Protein AF-A0A8X6VQK9-F1 (afdb_monomer_lite)

Organism: Trichonephila clavipes (NCBI:txid2585209)

Radius of gyration: 38.7 Å; chains: 1; bounding box: 61×34×106 Å

pLDDT: mean 80.32, std 10.04, range [46.94, 93.81]

Foldseek 3Di:
DPPPPDDLVRVCVVVVHDSVVSVVVVVCCVVVVDPDDPPDPPPDDPDDPVVVVVVVVVCVVPVVCDPVNVVVVVVVVVLVVDPVNVVVVVVVVVVVVVPPPVVVVVCCVVCVVVVVVVCVVVVNPDDDD

Sequence (129 aa):
MKTAGWSTCRVAGQVDRSECAVRNCWEQWTREDTHARKTGYGGTRKTTRREDRKIVRKAFVDPTVTRSTIRADEQLKRQISSCHYVHDLELAVQDLWAHLPQDNIRCLINSMPDSVAACIAAGCGPTRY

Structure (mmCIF, N/CA/C/O backbone):
data_AF-A0A8X6VQK9-F1
#
_entry.id   AF-A0A8X6VQK9-F1
#
loop_
_atom_site.group_PDB
_atom_site.id
_atom_site.type_symbol
_atom_site.label_atom_id
_atom_site.label_alt_id
_atom_site.label_comp_id
_atom_site.label_asym_id
_atom_site.label_entity_id
_atom_site.label_seq_id
_atom_site.pdbx_PDB_ins_code
_atom_site.Cartn_x
_atom_site.Cartn_y
_atom_site.Cartn_z
_atom_site.occupancy
_atom_site.B_iso_or_equiv
_atom_site.auth_seq_id
_atom_site.auth_comp_id
_atom_site.auth_asym_id
_atom_site.auth_atom_id
_atom_site.pdbx_PDB_model_num
ATOM 1 N N . MET A 1 1 ? -30.083 -2.756 50.054 1.00 46.94 1 MET A N 1
ATOM 2 C CA . MET A 1 1 ? -31.160 -3.648 50.535 1.00 46.94 1 MET A CA 1
ATOM 3 C C . MET A 1 1 ? -30.652 -4.357 51.793 1.00 46.94 1 MET A C 1
ATOM 5 O O . MET A 1 1 ? -29.936 -5.339 51.677 1.00 46.94 1 MET A O 1
ATOM 9 N N . LYS A 1 2 ? -30.905 -3.811 52.991 1.00 53.41 2 LYS A N 1
ATOM 10 C CA . LYS A 1 2 ? -30.712 -4.544 54.255 1.00 53.41 2 LYS A CA 1
ATOM 11 C C . LYS A 1 2 ? -32.072 -5.148 54.592 1.00 53.41 2 LYS A C 1
ATOM 13 O O . LYS A 1 2 ? -32.996 -4.399 54.888 1.00 53.41 2 LYS A O 1
ATOM 18 N N . THR A 1 3 ? -32.230 -6.463 54.486 1.00 56.56 3 THR A N 1
ATOM 19 C CA . THR A 1 3 ? -33.405 -7.145 55.043 1.00 56.56 3 THR A CA 1
ATOM 20 C C . THR A 1 3 ? -33.254 -7.096 56.561 1.00 56.56 3 THR A C 1
ATOM 22 O O . THR A 1 3 ? -32.484 -7.864 57.138 1.00 56.56 3 THR A O 1
ATOM 25 N N . ALA A 1 4 ? -33.880 -6.105 57.195 1.00 53.16 4 ALA A N 1
ATOM 26 C CA . ALA A 1 4 ? -33.804 -5.905 58.637 1.00 53.16 4 ALA A CA 1
ATOM 27 C C . ALA A 1 4 ? -34.206 -7.203 59.366 1.00 53.16 4 ALA A C 1
ATOM 29 O O . ALA A 1 4 ? -35.292 -7.729 59.138 1.00 53.16 4 ALA A O 1
ATOM 30 N N . GLY A 1 5 ? -33.305 -7.741 60.198 1.00 73.50 5 GLY A N 1
ATOM 31 C CA . GLY A 1 5 ? -33.563 -8.906 61.058 1.00 73.50 5 GLY A CA 1
ATOM 32 C C . GLY A 1 5 ? -33.007 -10.259 60.593 1.00 73.50 5 GLY A C 1
ATOM 33 O O . GLY A 1 5 ? -33.237 -11.258 61.269 1.00 73.50 5 GLY A O 1
ATOM 34 N N . TRP A 1 6 ? -32.282 -10.345 59.473 1.00 81.25 6 TRP A N 1
ATOM 35 C CA . TRP A 1 6 ? -31.651 -11.611 59.059 1.00 81.25 6 TRP A CA 1
ATOM 36 C C . TRP A 1 6 ? -30.251 -11.783 59.659 1.00 81.25 6 TRP A C 1
ATOM 38 O O . TRP A 1 6 ? -29.461 -10.841 59.670 1.00 81.25 6 TRP A O 1
ATOM 48 N N . SER A 1 7 ? -29.932 -13.000 60.120 1.00 82.88 7 SER A N 1
ATOM 49 C CA . SER A 1 7 ? -28.575 -13.362 60.547 1.00 82.88 7 SER A CA 1
ATOM 50 C C . SER A 1 7 ? -27.638 -13.512 59.345 1.00 82.88 7 SER A C 1
ATOM 52 O O . SER A 1 7 ? -28.063 -13.910 58.256 1.00 82.88 7 SER A O 1
ATOM 54 N N . THR A 1 8 ? -26.346 -13.239 59.543 1.00 78.62 8 THR A N 1
ATOM 55 C CA . THR A 1 8 ? -25.317 -13.339 58.494 1.00 78.62 8 THR A CA 1
ATOM 56 C C . THR A 1 8 ? -25.268 -14.737 57.872 1.00 78.62 8 THR A C 1
ATOM 58 O O . THR A 1 8 ? -25.184 -14.849 56.651 1.00 78.62 8 THR A O 1
ATOM 61 N N . CYS A 1 9 ? -25.428 -15.800 58.673 1.00 82.62 9 CYS A N 1
ATOM 62 C CA . CYS A 1 9 ? -25.496 -17.181 58.179 1.00 82.62 9 CYS A CA 1
ATOM 63 C C . CYS A 1 9 ? -26.680 -17.402 57.221 1.00 82.62 9 CYS A C 1
ATOM 65 O O . CYS A 1 9 ? -26.547 -18.080 56.204 1.00 82.62 9 CYS A O 1
ATOM 67 N N . ARG A 1 10 ? -27.848 -16.814 57.517 1.00 83.50 10 ARG A N 1
ATOM 68 C CA . ARG A 1 10 ? -29.046 -16.946 56.672 1.00 83.50 10 ARG A CA 1
ATOM 69 C C . ARG A 1 10 ? -28.886 -16.196 55.354 1.00 83.50 10 ARG A C 1
ATOM 71 O O . ARG A 1 10 ? -29.287 -16.700 54.310 1.00 83.50 10 ARG A O 1
ATOM 78 N N . VAL A 1 11 ? -28.264 -15.018 55.396 1.00 84.06 11 VAL A N 1
ATOM 79 C CA . VAL A 1 11 ? -27.909 -14.262 54.187 1.00 84.06 11 VAL A CA 1
ATOM 80 C C . VAL A 1 11 ? -26.920 -15.062 53.339 1.00 84.06 11 VAL A C 1
ATOM 82 O O . VAL A 1 11 ? -27.142 -15.207 52.143 1.00 84.06 11 VAL A O 1
ATOM 85 N N . ALA A 1 12 ? -25.884 -15.630 53.959 1.00 85.56 12 ALA A N 1
ATOM 86 C CA . ALA A 1 12 ? -24.874 -16.467 53.313 1.00 85.56 12 ALA A CA 1
ATOM 87 C C . ALA A 1 12 ? -25.484 -17.680 52.590 1.00 85.56 12 ALA A C 1
ATOM 89 O O . ALA A 1 12 ? -25.173 -17.910 51.422 1.00 85.56 12 ALA A O 1
ATOM 90 N N . GLY A 1 13 ? -26.424 -18.377 53.238 1.00 87.00 13 GLY A N 1
ATOM 91 C CA . GLY A 1 13 ? -27.176 -19.473 52.619 1.00 87.00 13 GLY A CA 1
ATO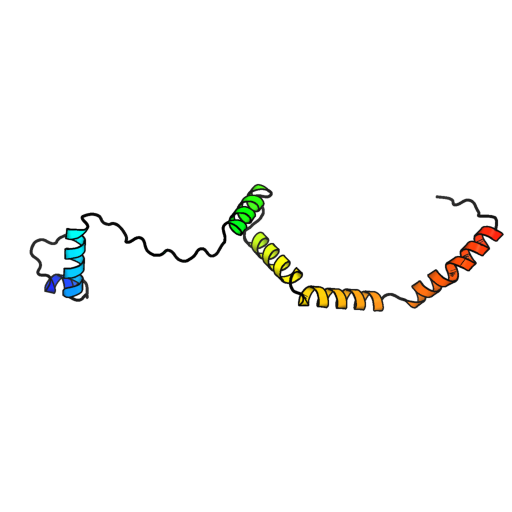M 92 C C . GLY A 1 13 ? -28.057 -19.027 51.447 1.00 87.00 13 GLY A C 1
ATOM 93 O O . GLY A 1 13 ? -28.139 -19.731 50.448 1.00 87.00 13 GLY A O 1
ATOM 94 N N . GLN A 1 14 ? -28.667 -17.839 51.519 1.00 86.50 14 GLN A N 1
ATOM 95 C CA . GLN A 1 14 ? -29.493 -17.299 50.430 1.00 86.50 14 GLN A CA 1
ATOM 96 C C . GLN A 1 14 ? -28.669 -16.896 49.198 1.00 86.50 14 GLN A C 1
ATOM 98 O O . GLN A 1 14 ? -29.161 -16.997 48.075 1.00 86.50 14 GLN A O 1
ATOM 103 N N . VAL A 1 15 ? -27.449 -16.390 49.399 1.00 85.00 15 VAL A N 1
ATOM 104 C CA . VAL A 1 15 ? -26.577 -15.931 48.304 1.00 85.00 15 VAL A CA 1
ATOM 105 C C . VAL A 1 15 ? -25.577 -16.989 47.830 1.00 85.00 15 VAL A C 1
ATOM 107 O O . VAL A 1 15 ? -24.792 -16.692 46.932 1.00 85.00 15 VAL A O 1
ATOM 110 N N . ASP A 1 16 ? -25.589 -18.186 48.425 1.00 86.56 16 ASP A N 1
ATOM 111 C CA . ASP A 1 16 ? -24.610 -19.260 48.198 1.00 86.56 16 ASP A CA 1
ATOM 112 C C . ASP A 1 16 ? -23.152 -18.760 48.289 1.00 86.56 16 ASP A C 1
ATOM 114 O O . ASP A 1 16 ? -22.303 -18.924 47.402 1.00 86.56 16 ASP A O 1
ATOM 118 N N . ARG A 1 17 ? -22.868 -18.027 49.369 1.00 85.25 17 ARG A N 1
ATOM 119 C CA . ARG A 1 17 ? -21.538 -17.480 49.678 1.00 85.25 17 ARG A CA 1
ATOM 120 C C . ARG A 1 17 ? -21.177 -17.763 51.122 1.00 85.25 17 ARG A C 1
ATOM 122 O O . ARG A 1 17 ? -22.043 -17.987 51.955 1.00 85.25 17 ARG A O 1
ATOM 129 N N . SER A 1 18 ? -19.884 -17.716 51.434 1.00 89.69 18 SER A N 1
ATOM 130 C CA . SER A 1 18 ? -19.429 -17.891 52.811 1.00 89.69 18 SER A CA 1
ATOM 131 C C . SER A 1 18 ? -19.877 -16.730 53.700 1.00 89.69 18 SER A C 1
ATOM 133 O O . SER A 1 18 ? -19.909 -15.569 53.284 1.00 89.69 18 SER A O 1
ATOM 135 N N . GLU A 1 19 ? -20.167 -17.034 54.963 1.00 86.19 19 GLU A N 1
ATOM 136 C CA . GLU A 1 19 ? -20.548 -16.031 55.962 1.00 86.19 19 GLU A CA 1
ATOM 137 C C . GLU A 1 19 ? -19.480 -14.939 56.124 1.00 86.19 19 GLU A C 1
ATOM 139 O O . GLU A 1 19 ? -19.796 -13.752 56.208 1.00 86.19 19 GLU A O 1
ATOM 144 N N . CYS A 1 20 ? -18.201 -15.325 56.073 1.00 88.25 20 CYS A N 1
ATOM 145 C CA . CYS A 1 20 ? -17.083 -14.388 56.131 1.00 88.25 20 CYS A CA 1
ATOM 146 C C . CYS A 1 20 ? -17.081 -13.412 54.937 1.00 88.25 20 CYS A C 1
ATOM 148 O O . CYS A 1 20 ? -16.804 -12.229 55.119 1.00 88.25 20 CYS A O 1
ATOM 150 N N . ALA A 1 21 ? -17.457 -13.860 53.732 1.00 85.94 21 ALA A N 1
ATOM 151 C CA . ALA A 1 21 ? -17.570 -12.985 52.563 1.00 85.94 21 ALA A CA 1
ATOM 152 C C . ALA A 1 21 ? -18.721 -11.977 52.704 1.00 85.94 21 ALA A C 1
ATOM 154 O O . ALA A 1 21 ? -18.559 -10.811 52.341 1.00 85.94 21 ALA A O 1
ATOM 155 N N . VAL A 1 22 ? -19.858 -12.400 53.269 1.00 85.00 22 VAL A N 1
ATOM 156 C CA . VAL A 1 22 ? -20.995 -11.509 53.557 1.00 85.00 22 VAL A CA 1
ATOM 157 C C . VAL A 1 22 ? -20.605 -10.460 54.600 1.00 85.00 22 VAL A C 1
ATOM 159 O O . VAL A 1 22 ? -20.849 -9.273 54.384 1.00 85.00 22 VAL A O 1
ATOM 162 N N . ARG A 1 23 ? -19.932 -10.870 55.685 1.00 84.12 23 ARG A N 1
ATOM 163 C CA . ARG A 1 23 ? -19.436 -9.954 56.723 1.00 84.12 23 ARG A CA 1
ATOM 164 C C . ARG A 1 23 ? -18.442 -8.939 56.162 1.00 84.12 23 ARG A C 1
ATOM 166 O O . ARG A 1 23 ? -18.639 -7.744 56.348 1.00 84.12 23 ARG A O 1
ATOM 173 N N . ASN A 1 24 ? -17.431 -9.395 55.421 1.00 84.38 24 ASN A N 1
ATOM 174 C CA . ASN A 1 24 ? -16.428 -8.510 54.822 1.00 84.38 24 ASN A CA 1
ATOM 175 C C . ASN A 1 24 ? -17.065 -7.519 53.833 1.00 84.38 24 ASN A C 1
ATOM 177 O O . ASN A 1 24 ? -16.686 -6.353 53.803 1.00 84.38 24 ASN A O 1
ATOM 181 N N . CYS A 1 25 ? -18.058 -7.963 53.056 1.00 80.75 25 CYS A N 1
ATOM 182 C CA . CYS A 1 25 ? -18.819 -7.108 52.146 1.00 80.75 25 CYS A CA 1
ATOM 183 C C . CYS A 1 25 ? -19.590 -6.019 52.904 1.00 80.75 25 CYS A C 1
ATOM 185 O O . CYS A 1 25 ? -19.559 -4.858 52.506 1.00 80.75 25 CYS A O 1
ATOM 187 N N . TRP A 1 26 ? -20.245 -6.364 54.016 1.00 82.12 26 TRP A N 1
ATOM 188 C CA . TRP A 1 26 ? -20.972 -5.396 54.840 1.00 82.12 26 TRP A CA 1
ATOM 189 C C . TRP A 1 26 ? -20.044 -4.419 55.560 1.00 82.12 26 TRP A C 1
ATOM 191 O O . TRP A 1 26 ? -20.332 -3.226 55.559 1.00 82.12 26 TRP A O 1
ATOM 201 N N . GLU A 1 27 ? -18.931 -4.895 56.120 1.00 81.88 27 GLU A N 1
ATOM 202 C CA . GLU A 1 27 ? -17.906 -4.040 56.729 1.00 81.88 27 GLU A CA 1
ATOM 203 C C . GLU A 1 27 ? -17.317 -3.065 55.706 1.00 81.88 27 GLU A C 1
ATOM 205 O O . GLU A 1 27 ? -17.166 -1.878 56.001 1.00 81.88 27 GLU A O 1
ATOM 210 N N . GLN A 1 28 ? -17.054 -3.537 54.484 1.00 75.25 28 GLN A N 1
ATOM 211 C CA . GLN A 1 28 ? -16.630 -2.687 53.376 1.00 75.25 28 GLN A CA 1
ATOM 212 C C . GLN A 1 28 ? -17.706 -1.644 53.038 1.00 75.25 28 GLN A C 1
ATOM 214 O O . GLN A 1 28 ? -17.399 -0.461 52.923 1.00 75.25 28 GLN A O 1
ATOM 219 N N . TRP A 1 29 ? -18.976 -2.053 52.979 1.00 73.94 29 TRP A N 1
ATOM 220 C CA . TRP A 1 29 ? -20.110 -1.160 52.723 1.00 73.94 29 TRP A CA 1
ATOM 221 C C . TRP A 1 29 ? -20.253 -0.065 53.790 1.00 73.94 29 TRP A C 1
ATOM 223 O O . TRP A 1 29 ? -20.519 1.085 53.457 1.00 73.94 29 TRP A O 1
ATOM 233 N N . THR A 1 30 ? -20.042 -0.399 55.068 1.00 73.69 30 THR A N 1
ATOM 234 C CA . THR A 1 30 ? -20.089 0.571 56.177 1.00 73.69 30 THR A CA 1
ATOM 235 C C . THR A 1 30 ? -18.865 1.476 56.257 1.00 73.69 30 THR A C 1
ATOM 237 O O . THR A 1 30 ? -18.973 2.580 56.779 1.00 73.69 30 THR A O 1
ATOM 240 N N . ARG A 1 31 ? -17.702 1.020 55.777 1.00 72.38 31 ARG A N 1
ATOM 241 C CA . ARG A 1 31 ? -16.464 1.813 55.777 1.00 72.38 31 ARG A CA 1
ATOM 242 C C . ARG A 1 31 ? -16.385 2.780 54.604 1.00 72.38 31 ARG A C 1
ATOM 244 O O . ARG A 1 31 ? -15.756 3.822 54.741 1.00 72.38 31 ARG A O 1
ATOM 251 N N . GLU A 1 32 ? -16.955 2.420 53.457 1.00 67.62 32 GLU A N 1
ATOM 252 C CA . GLU A 1 32 ? -16.733 3.160 52.214 1.00 67.62 32 GLU A CA 1
ATOM 253 C C . GLU A 1 32 ? -17.846 4.181 51.898 1.00 67.62 32 GLU A C 1
ATOM 255 O O . GLU A 1 32 ? -17.576 5.061 51.088 1.00 67.62 32 GLU A O 1
ATOM 260 N N . ASP A 1 33 ? -19.048 4.096 52.509 1.00 54.16 33 ASP A N 1
ATOM 261 C CA . ASP A 1 33 ? -20.287 4.925 52.326 1.00 54.16 33 ASP A CA 1
ATOM 262 C C . ASP A 1 33 ? -20.632 5.347 50.875 1.00 54.16 33 ASP A C 1
ATOM 264 O O . ASP A 1 33 ? -21.529 6.129 50.580 1.00 54.16 33 ASP A O 1
ATOM 268 N N . THR A 1 34 ? -19.906 4.786 49.921 1.00 57.22 34 THR A N 1
ATOM 269 C CA . THR A 1 34 ? -19.840 5.163 48.527 1.00 57.22 34 THR A CA 1
ATOM 270 C C . THR A 1 34 ? -19.598 3.864 47.790 1.00 57.22 34 THR A C 1
ATOM 272 O O . THR A 1 34 ? -18.618 3.161 48.035 1.00 57.22 34 THR A O 1
ATOM 275 N N . HIS A 1 35 ? -20.480 3.540 46.849 1.00 54.25 35 HIS A N 1
ATOM 276 C CA . HIS A 1 35 ? -20.274 2.465 45.882 1.00 54.25 35 HIS A CA 1
ATOM 277 C C . HIS A 1 35 ? -19.185 2.893 44.874 1.00 54.25 35 HIS A C 1
ATOM 279 O O . HIS A 1 35 ? -19.412 3.019 43.667 1.00 54.25 35 HIS A O 1
ATOM 285 N N . ALA A 1 36 ? -17.987 3.196 45.363 1.00 58.53 36 ALA A N 1
ATOM 286 C CA . ALA A 1 36 ? -16.851 3.491 44.519 1.00 58.53 36 ALA A CA 1
ATOM 287 C C . ALA A 1 36 ? -16.279 2.153 44.054 1.00 58.53 36 ALA A C 1
ATOM 289 O O . ALA A 1 36 ? -15.732 1.371 44.830 1.00 58.53 36 ALA A O 1
ATOM 290 N N . ARG A 1 37 ? -16.416 1.867 42.754 1.00 59.62 37 ARG A N 1
ATOM 291 C CA . ARG A 1 37 ? -15.638 0.795 42.131 1.00 59.62 37 ARG A CA 1
ATOM 292 C C . ARG A 1 37 ? -14.171 1.083 42.430 1.00 59.62 37 ARG A C 1
ATOM 294 O O . ARG A 1 37 ? -13.699 2.172 42.109 1.00 59.62 37 ARG A O 1
ATOM 301 N N . LYS A 1 38 ? -13.449 0.115 43.003 1.00 61.53 38 LYS A N 1
ATOM 302 C CA . LYS A 1 38 ? -11.988 0.198 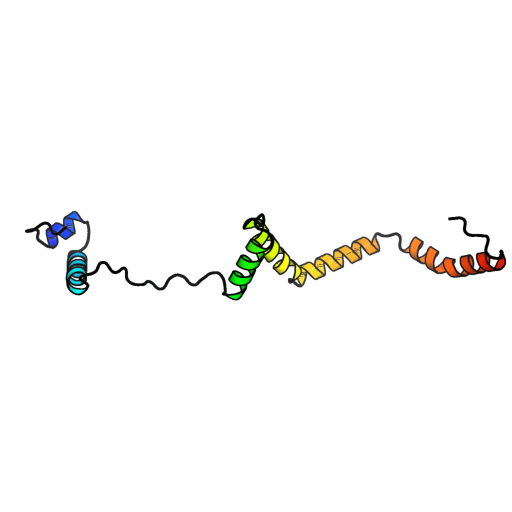43.079 1.00 61.53 38 LYS A CA 1
ATOM 303 C C . LYS A 1 38 ? -11.474 0.512 41.676 1.00 61.53 38 LYS A C 1
ATOM 305 O O . LYS A 1 38 ? -11.823 -0.201 40.731 1.00 61.53 38 LYS A O 1
ATOM 310 N N . THR A 1 39 ? -10.690 1.580 41.538 1.00 62.56 39 THR A N 1
ATOM 311 C CA . THR A 1 39 ? -9.974 1.878 40.297 1.00 62.56 39 THR A CA 1
ATOM 312 C C . THR A 1 39 ? -9.050 0.700 40.033 1.00 62.56 39 THR A C 1
ATOM 314 O O . THR A 1 39 ? -7.989 0.576 40.637 1.00 62.56 39 THR A O 1
ATOM 317 N N . GLY A 1 40 ? -9.506 -0.229 39.197 1.00 69.19 40 GLY A N 1
ATOM 318 C CA . GLY A 1 40 ? -8.682 -1.340 38.763 1.00 69.19 40 GLY A CA 1
ATOM 319 C C . GLY A 1 40 ? -7.494 -0.801 37.979 1.00 69.19 40 GLY A C 1
ATOM 320 O O . GLY A 1 40 ? -7.588 0.238 37.320 1.00 69.19 40 GLY A O 1
ATOM 321 N N . TYR A 1 41 ? -6.387 -1.535 38.008 1.00 68.50 41 TYR A N 1
ATOM 322 C CA . TYR A 1 41 ? -5.341 -1.365 37.011 1.00 68.50 41 TYR A CA 1
ATOM 323 C C . TYR A 1 41 ? -5.951 -1.745 35.660 1.00 68.50 41 TYR A C 1
ATOM 325 O O . TYR A 1 41 ? -6.044 -2.920 35.307 1.00 68.50 41 TYR A O 1
ATOM 333 N N . GLY A 1 42 ? -6.478 -0.746 34.948 1.00 72.12 42 GLY A N 1
ATOM 334 C CA . GLY A 1 42 ? -6.999 -0.926 33.603 1.00 72.12 42 GLY A CA 1
ATOM 335 C C . GLY A 1 42 ? -5.923 -1.580 32.745 1.00 72.12 42 GLY A C 1
ATOM 336 O O . GLY A 1 42 ? -4.747 -1.229 32.856 1.00 72.12 42 GLY A O 1
ATOM 337 N N . GLY A 1 43 ? -6.323 -2.554 31.925 1.00 74.75 43 GLY A N 1
ATOM 338 C CA . GLY A 1 43 ? -5.401 -3.240 31.028 1.00 74.75 43 GLY A CA 1
ATOM 339 C C . GLY A 1 43 ? -4.539 -2.236 30.265 1.00 74.75 43 GLY A C 1
ATOM 340 O O . GLY A 1 43 ? -5.016 -1.177 29.845 1.00 74.75 43 GLY A O 1
ATOM 341 N N . THR A 1 44 ? -3.256 -2.557 30.112 1.00 75.75 44 THR A N 1
ATOM 342 C CA . THR A 1 44 ? -2.320 -1.694 29.396 1.00 75.75 44 THR A CA 1
ATOM 343 C C . THR A 1 44 ? -2.854 -1.395 28.000 1.00 75.75 44 THR A C 1
ATOM 345 O O . THR A 1 44 ? -3.347 -2.277 27.286 1.00 75.75 44 THR A O 1
ATOM 348 N N . ARG A 1 45 ? -2.794 -0.115 27.616 1.00 80.38 45 ARG A N 1
ATOM 349 C CA . ARG A 1 45 ? -3.235 0.320 26.290 1.00 80.38 45 ARG A CA 1
ATOM 350 C C . ARG A 1 45 ? -2.474 -0.470 25.230 1.00 80.38 45 ARG A C 1
ATOM 352 O O . ARG A 1 45 ? -1.257 -0.603 25.302 1.00 80.38 45 ARG A O 1
ATOM 359 N N . LYS A 1 46 ? -3.209 -0.985 24.244 1.00 84.94 46 LYS A N 1
ATOM 360 C CA . LYS A 1 46 ? -2.633 -1.713 23.103 1.00 84.94 46 LYS A CA 1
ATOM 361 C C . LYS A 1 46 ? -1.956 -0.791 22.091 1.00 84.94 46 LYS A C 1
ATOM 363 O O . LYS A 1 46 ? -1.224 -1.281 21.243 1.00 84.94 46 LYS A O 1
ATOM 368 N N . THR A 1 47 ? -2.217 0.510 22.177 1.00 83.94 47 THR A N 1
ATOM 369 C CA . THR A 1 47 ? -1.669 1.531 21.290 1.00 83.94 47 THR A CA 1
ATOM 370 C C . THR A 1 47 ? -0.891 2.569 22.087 1.00 83.94 47 THR A C 1
ATOM 372 O O . THR A 1 47 ? -1.220 2.918 23.227 1.00 83.94 47 THR A O 1
ATOM 375 N N . THR A 1 48 ? 0.184 3.054 21.483 1.00 89.00 48 THR A N 1
ATOM 376 C CA . THR A 1 48 ? 1.007 4.141 22.006 1.00 89.00 48 THR A CA 1
ATOM 377 C C . THR A 1 48 ? 0.439 5.499 21.586 1.00 89.00 48 THR A C 1
ATOM 379 O O . THR A 1 48 ? -0.203 5.643 20.547 1.00 89.00 48 THR A O 1
ATOM 382 N N . ARG A 1 49 ? 0.786 6.566 22.323 1.00 87.25 49 ARG A N 1
ATOM 383 C CA . ARG A 1 49 ? 0.380 7.950 21.989 1.00 87.25 49 ARG A CA 1
ATOM 384 C C . ARG A 1 49 ? 0.813 8.394 20.581 1.00 87.25 49 ARG A C 1
ATOM 386 O O . ARG A 1 49 ? 0.239 9.319 20.007 1.00 87.25 49 ARG A O 1
ATOM 393 N N . ARG A 1 50 ? 1.879 7.803 20.028 1.00 85.06 50 ARG A N 1
ATOM 394 C CA . ARG A 1 50 ? 2.325 8.082 18.653 1.00 85.06 50 ARG A CA 1
ATOM 395 C C . ARG A 1 50 ? 1.403 7.425 17.627 1.00 85.06 50 ARG A C 1
ATOM 397 O O . ARG A 1 50 ? 1.056 8.088 16.655 1.00 85.06 50 ARG A O 1
ATOM 404 N N . GLU A 1 51 ? 1.000 6.181 17.856 1.00 84.81 51 GLU A N 1
ATOM 405 C CA . GLU A 1 51 ? 0.071 5.449 16.988 1.00 84.81 51 GLU A CA 1
ATOM 406 C C . GLU A 1 51 ? -1.317 6.090 17.004 1.00 84.81 51 GLU A C 1
ATOM 408 O O . GLU A 1 51 ? -1.860 6.366 15.938 1.00 84.81 51 GLU A O 1
ATOM 413 N N . ASP A 1 52 ? -1.827 6.471 18.177 1.00 87.62 52 ASP A N 1
ATOM 414 C CA . ASP A 1 52 ? -3.124 7.152 18.292 1.00 87.62 52 ASP A CA 1
ATOM 415 C C . ASP A 1 52 ? -3.154 8.458 17.482 1.00 87.62 52 ASP A C 1
ATOM 417 O O . ASP A 1 52 ? -4.097 8.714 16.738 1.00 87.62 52 ASP A O 1
ATOM 421 N N . ARG A 1 53 ? -2.083 9.267 17.541 1.00 90.50 53 ARG A N 1
ATOM 422 C CA . ARG A 1 53 ? -1.970 10.490 16.723 1.00 90.50 53 ARG A CA 1
ATOM 423 C C . ARG A 1 53 ? -1.993 10.198 15.224 1.00 90.50 53 ARG A C 1
ATOM 425 O O . ARG A 1 53 ? -2.528 11.007 14.470 1.00 90.50 53 ARG A O 1
ATOM 432 N N . LYS A 1 54 ? -1.408 9.082 14.783 1.00 87.81 54 LYS A N 1
ATOM 433 C CA . LYS A 1 54 ? -1.454 8.669 13.373 1.00 87.81 54 LYS A CA 1
ATOM 434 C C . LYS A 1 54 ? -2.862 8.230 12.977 1.00 87.81 54 LYS A C 1
ATOM 436 O O . LYS A 1 54 ? -3.330 8.656 11.928 1.00 87.81 54 LYS A O 1
ATOM 441 N N . ILE A 1 55 ? -3.540 7.452 13.823 1.00 82.44 55 ILE A N 1
ATOM 442 C CA . ILE A 1 55 ? -4.923 7.004 13.599 1.00 82.44 55 ILE A CA 1
ATOM 443 C C . ILE A 1 55 ? -5.853 8.212 13.472 1.00 82.44 55 ILE A C 1
ATOM 445 O O . ILE A 1 55 ? -6.586 8.313 12.493 1.00 82.44 55 ILE A O 1
ATOM 449 N N . VAL A 1 56 ? -5.764 9.159 14.412 1.00 86.75 56 VAL A N 1
ATOM 450 C CA . VAL A 1 56 ? -6.568 10.389 14.403 1.00 86.75 56 VAL A CA 1
ATOM 451 C C . VAL A 1 56 ? -6.311 11.191 13.129 1.00 86.75 56 VAL A C 1
ATOM 453 O O . VAL A 1 56 ? -7.255 11.506 12.416 1.00 86.75 56 VAL A O 1
ATOM 456 N N . ARG A 1 57 ? -5.046 11.464 12.781 1.00 85.88 57 ARG A N 1
ATOM 457 C CA . ARG A 1 57 ? -4.723 12.181 11.534 1.00 85.88 57 ARG A CA 1
ATOM 458 C C . ARG A 1 57 ? -5.280 11.477 10.303 1.00 85.88 57 ARG A C 1
ATOM 460 O O . ARG A 1 57 ? -5.823 12.144 9.437 1.00 85.88 57 ARG A O 1
ATOM 467 N N . LYS A 1 58 ? -5.154 10.151 10.226 1.00 79.94 58 LYS A N 1
ATOM 468 C CA . LYS A 1 58 ? -5.607 9.383 9.063 1.00 79.94 58 LYS A CA 1
ATOM 469 C C . LYS A 1 58 ? -7.131 9.429 8.916 1.00 79.94 58 LYS A C 1
ATOM 471 O O . LYS A 1 58 ? -7.605 9.645 7.811 1.00 79.94 58 LYS A O 1
ATOM 476 N N . ALA A 1 59 ? -7.864 9.332 10.025 1.00 77.50 59 ALA A N 1
ATOM 477 C CA . ALA A 1 59 ? -9.320 9.478 10.043 1.00 77.50 59 ALA A CA 1
ATOM 478 C C . ALA A 1 59 ? -9.793 10.896 9.669 1.00 77.50 59 ALA A C 1
ATOM 480 O O . ALA A 1 59 ? -10.857 11.044 9.079 1.00 77.50 59 ALA A O 1
ATOM 481 N N . PHE A 1 60 ? -9.013 11.932 9.998 1.00 80.50 60 PHE A N 1
ATOM 482 C CA . PHE A 1 60 ? -9.314 13.313 9.600 1.00 80.50 60 PHE A CA 1
ATOM 483 C C . PHE A 1 60 ? -8.992 13.609 8.129 1.00 80.50 60 PHE A C 1
ATOM 485 O O . PHE A 1 60 ? -9.703 14.392 7.510 1.00 80.50 60 PHE A O 1
ATOM 492 N N . VAL A 1 61 ? -7.918 13.030 7.582 1.00 83.62 61 VAL A N 1
ATOM 493 C CA . VAL A 1 61 ? -7.494 13.250 6.186 1.00 83.62 61 VAL A CA 1
ATOM 494 C C . VAL A 1 61 ? -8.438 12.566 5.202 1.00 83.62 61 VAL A C 1
ATOM 496 O O . VAL A 1 61 ? -8.720 13.125 4.148 1.00 83.62 61 VAL A O 1
ATOM 499 N N . ASP A 1 62 ? -8.933 11.380 5.546 1.00 77.25 62 ASP A N 1
ATOM 500 C CA . ASP A 1 62 ? -9.902 10.662 4.729 1.00 77.25 62 ASP A CA 1
ATOM 501 C C . ASP A 1 62 ? -10.877 9.883 5.637 1.00 77.25 62 ASP A C 1
ATOM 503 O O . ASP A 1 62 ? -10.542 8.805 6.145 1.00 77.25 62 ASP A O 1
ATOM 507 N N . PRO A 1 63 ? -12.089 10.420 5.874 1.00 70.81 63 PRO A N 1
ATOM 508 C CA . PRO A 1 63 ? -13.077 9.794 6.748 1.00 70.81 63 PRO A CA 1
ATOM 509 C C . PRO A 1 63 ? -13.687 8.511 6.161 1.00 70.81 63 PRO A C 1
ATOM 511 O O . PRO A 1 63 ? -14.402 7.805 6.873 1.00 70.81 63 PRO A O 1
ATOM 514 N N . THR A 1 64 ? -13.403 8.169 4.898 1.00 78.44 64 THR A N 1
ATOM 515 C CA . THR A 1 64 ? -13.838 6.899 4.287 1.00 78.44 64 THR A CA 1
ATOM 516 C C . THR A 1 64 ? -12.931 5.724 4.663 1.00 78.44 64 THR A C 1
ATOM 518 O O . THR A 1 64 ? -13.289 4.552 4.484 1.00 78.44 64 THR A O 1
ATOM 521 N N . VAL A 1 65 ? -11.762 6.012 5.243 1.00 76.00 65 VAL A N 1
ATOM 522 C CA . VAL A 1 65 ? -10.776 5.008 5.634 1.00 76.00 65 VAL A CA 1
ATOM 523 C C . VAL A 1 65 ? -11.319 4.179 6.795 1.00 76.00 65 VAL A C 1
ATOM 525 O O . VAL A 1 65 ? -11.307 4.563 7.965 1.00 76.00 65 VAL A O 1
ATOM 528 N N . THR A 1 66 ? -11.775 2.978 6.457 1.00 78.94 66 THR A N 1
ATOM 529 C CA . THR A 1 66 ? -12.289 2.009 7.421 1.00 78.94 66 THR A CA 1
ATOM 530 C C . THR A 1 66 ? -11.152 1.422 8.264 1.00 78.94 66 THR A C 1
ATOM 532 O O . THR A 1 66 ? -10.010 1.283 7.832 1.00 78.94 66 THR A O 1
ATOM 535 N N . ARG A 1 67 ? -11.449 0.988 9.492 1.00 74.06 67 ARG A N 1
ATOM 536 C CA . ARG A 1 67 ? -10.467 0.354 10.393 1.00 74.06 67 ARG A CA 1
ATOM 537 C C . ARG A 1 67 ? -9.681 -0.800 9.742 1.00 74.06 67 ARG A C 1
ATOM 539 O O . ARG A 1 67 ? -8.506 -0.992 10.057 1.00 74.06 67 ARG A O 1
ATOM 546 N N . SER A 1 68 ? -10.318 -1.566 8.856 1.00 75.81 68 SER A N 1
ATOM 547 C CA . SER A 1 68 ? -9.695 -2.657 8.096 1.00 75.81 68 SER A CA 1
ATOM 548 C C . SER A 1 68 ? -8.582 -2.164 7.169 1.00 75.81 68 SER A C 1
ATOM 550 O O . SER A 1 68 ? -7.515 -2.773 7.140 1.00 75.81 68 SER A O 1
ATOM 552 N N . THR A 1 69 ? -8.778 -1.037 6.483 1.00 80.00 69 THR A N 1
ATOM 553 C CA . THR A 1 69 ? -7.787 -0.474 5.557 1.00 80.00 69 THR A CA 1
ATOM 554 C C . THR A 1 69 ? -6.603 0.138 6.306 1.00 80.00 69 THR A C 1
ATOM 556 O O . THR A 1 69 ? -5.462 -0.005 5.871 1.00 80.00 69 THR A O 1
ATOM 559 N N . ILE A 1 70 ? -6.822 0.723 7.492 1.00 79.25 70 ILE A N 1
ATOM 560 C CA . ILE A 1 70 ? -5.726 1.172 8.375 1.00 79.25 70 ILE A CA 1
ATOM 561 C C . ILE A 1 70 ? -4.873 -0.014 8.831 1.00 79.25 70 ILE A C 1
ATOM 563 O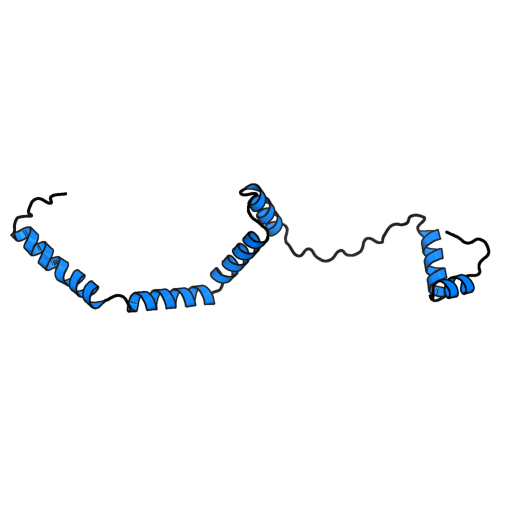 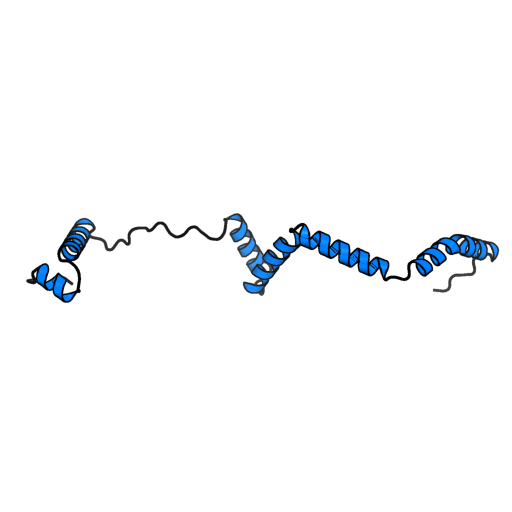O . ILE A 1 70 ? -3.646 0.069 8.814 1.00 79.25 70 ILE A O 1
ATOM 567 N N . ARG A 1 71 ? -5.511 -1.123 9.223 1.00 78.56 71 ARG A N 1
ATOM 568 C CA . ARG A 1 71 ? -4.805 -2.330 9.671 1.00 78.56 71 ARG A CA 1
ATOM 569 C C . ARG A 1 71 ? -4.018 -2.982 8.534 1.00 78.56 71 ARG A C 1
ATOM 571 O O . ARG A 1 71 ? -2.880 -3.377 8.763 1.00 78.56 71 ARG A O 1
ATOM 578 N N . ALA A 1 72 ? -4.608 -3.070 7.343 1.00 79.94 72 ALA A N 1
ATOM 579 C CA . ALA A 1 72 ? -3.945 -3.600 6.156 1.00 79.94 72 ALA A CA 1
ATOM 580 C C . ALA A 1 72 ? -2.717 -2.759 5.772 1.00 79.94 72 ALA A C 1
ATOM 582 O O . ALA A 1 72 ? -1.653 -3.318 5.534 1.00 79.94 72 ALA A O 1
ATOM 583 N N . ASP A 1 73 ? -2.828 -1.428 5.808 1.00 82.38 73 ASP A N 1
ATOM 584 C CA . ASP A 1 73 ? -1.714 -0.514 5.518 1.00 82.38 73 ASP A CA 1
ATOM 585 C C . ASP A 1 73 ? -0.565 -0.640 6.535 1.00 82.38 73 ASP A C 1
ATOM 587 O O . ASP A 1 73 ? 0.599 -0.729 6.157 1.00 82.38 73 ASP A O 1
ATOM 591 N N . GLU A 1 74 ? -0.865 -0.708 7.834 1.00 82.50 74 GLU A N 1
ATOM 592 C CA . GLU A 1 74 ? 0.163 -0.941 8.862 1.00 82.50 74 GLU A CA 1
ATOM 593 C C . GLU A 1 74 ? 0.813 -2.328 8.732 1.00 82.50 74 GLU A C 1
ATOM 595 O O . GLU A 1 74 ? 2.016 -2.477 8.947 1.00 82.50 74 GLU A O 1
ATOM 600 N N . GLN A 1 75 ? 0.045 -3.351 8.353 1.00 81.50 75 GLN A N 1
ATOM 601 C CA . GLN A 1 75 ? 0.571 -4.697 8.129 1.00 81.50 75 GLN A CA 1
ATOM 602 C C . GLN A 1 75 ? 1.480 -4.756 6.899 1.00 81.50 75 GLN A C 1
ATOM 604 O O . GLN A 1 75 ? 2.575 -5.309 6.985 1.00 81.50 75 GLN A O 1
ATOM 609 N N . LEU A 1 76 ? 1.071 -4.125 5.800 1.00 80.94 76 LEU A N 1
ATOM 610 C CA . LEU A 1 76 ? 1.859 -4.017 4.578 1.00 80.94 76 LEU A CA 1
ATOM 611 C C . LEU A 1 76 ? 3.146 -3.221 4.823 1.00 80.94 76 LEU A C 1
ATOM 613 O O . LEU A 1 76 ? 4.215 -3.643 4.403 1.00 80.94 76 LEU A O 1
ATOM 617 N N . LYS A 1 77 ? 3.097 -2.139 5.609 1.00 81.81 77 LYS A N 1
ATOM 618 C CA . LYS A 1 77 ? 4.301 -1.403 6.036 1.00 81.81 77 LYS A CA 1
ATOM 619 C C . LYS A 1 77 ? 5.265 -2.262 6.846 1.00 81.81 77 LYS A C 1
ATOM 621 O O . LYS A 1 77 ? 6.471 -2.178 6.641 1.00 81.81 77 LYS A O 1
ATOM 626 N N . ARG A 1 78 ? 4.755 -3.099 7.753 1.00 80.38 78 ARG A N 1
ATOM 627 C CA . ARG A 1 78 ? 5.586 -4.047 8.515 1.00 80.38 78 ARG A CA 1
ATOM 628 C C . ARG A 1 78 ? 6.189 -5.129 7.622 1.00 80.38 78 ARG A C 1
ATOM 630 O O . ARG A 1 78 ? 7.332 -5.504 7.850 1.00 80.38 78 ARG A O 1
ATOM 637 N N . GLN A 1 79 ? 5.443 -5.604 6.624 1.00 77.50 79 GLN A N 1
ATOM 638 C CA . GLN A 1 79 ? 5.930 -6.569 5.638 1.00 77.50 79 GLN A CA 1
ATOM 639 C C . GLN A 1 79 ? 7.007 -5.962 4.741 1.00 77.50 79 GLN A C 1
ATOM 641 O O . GLN A 1 79 ? 8.083 -6.530 4.663 1.00 77.50 79 GLN A O 1
ATOM 646 N N . ILE A 1 80 ? 6.780 -4.782 4.159 1.00 79.31 80 ILE A N 1
ATOM 647 C CA . ILE A 1 80 ? 7.786 -4.069 3.353 1.00 79.31 80 ILE A CA 1
ATOM 648 C C . ILE A 1 80 ? 9.032 -3.746 4.183 1.00 79.31 80 ILE A C 1
ATOM 650 O O . ILE A 1 80 ? 10.144 -3.802 3.676 1.00 79.31 80 ILE A O 1
ATOM 654 N N . SER A 1 81 ? 8.863 -3.436 5.470 1.00 80.69 81 SER A N 1
ATOM 655 C CA . SER A 1 81 ? 9.991 -3.204 6.377 1.00 80.69 81 SER A CA 1
ATOM 656 C C . SER A 1 81 ? 10.687 -4.495 6.832 1.00 80.69 81 SER A C 1
ATOM 658 O O . SER A 1 81 ? 11.685 -4.411 7.550 1.00 80.69 81 SER A O 1
ATOM 660 N N . SER A 1 82 ? 10.172 -5.671 6.463 1.00 81.12 82 SER A N 1
ATOM 661 C CA . SER A 1 82 ? 10.837 -6.951 6.685 1.00 81.12 82 SER A CA 1
ATOM 662 C C . SER A 1 82 ? 11.888 -7.178 5.604 1.00 81.12 82 SER A C 1
ATOM 664 O O . SER A 1 82 ? 11.590 -7.106 4.412 1.00 81.12 82 SER A O 1
ATOM 666 N N . CYS A 1 83 ? 13.111 -7.509 6.021 1.00 71.44 83 CYS A N 1
ATOM 667 C CA . CYS A 1 83 ? 14.214 -7.841 5.118 1.00 71.44 83 CYS A CA 1
ATOM 668 C C . CYS A 1 83 ? 13.872 -8.986 4.152 1.00 71.44 83 CYS A C 1
ATOM 670 O O . CYS A 1 83 ? 14.369 -8.994 3.032 1.00 71.44 83 CYS A O 1
ATOM 672 N N . HIS A 1 84 ? 12.990 -9.905 4.560 1.00 78.81 84 HIS A N 1
ATOM 673 C CA . HIS A 1 84 ? 12.582 -11.039 3.736 1.00 78.81 84 HIS A CA 1
ATOM 674 C C . HIS A 1 84 ? 11.748 -10.598 2.529 1.00 78.81 84 HIS A C 1
ATOM 676 O O . HIS A 1 84 ? 12.014 -11.021 1.417 1.00 78.81 84 HIS A O 1
ATOM 682 N N . TYR A 1 85 ? 10.806 -9.667 2.717 1.00 80.69 85 TYR A N 1
ATOM 683 C CA . TYR A 1 85 ? 9.932 -9.200 1.636 1.00 80.69 85 TYR A CA 1
ATOM 684 C C . TYR A 1 85 ? 10.690 -8.392 0.577 1.00 80.69 85 TYR A C 1
ATOM 686 O O . TYR A 1 85 ? 10.408 -8.501 -0.612 1.00 80.69 85 TYR A O 1
ATOM 694 N N . VAL A 1 86 ? 11.656 -7.574 1.005 1.00 83.88 86 VAL A N 1
ATOM 695 C CA . VAL A 1 86 ? 12.514 -6.819 0.080 1.00 83.88 86 VAL A CA 1
ATOM 696 C C . VAL A 1 86 ? 13.384 -7.772 -0.733 1.00 83.88 86 VAL A C 1
ATOM 698 O O . VAL A 1 86 ? 13.488 -7.599 -1.942 1.00 83.88 86 VAL A O 1
ATOM 701 N N . HIS A 1 87 ? 13.953 -8.793 -0.089 1.00 87.94 87 HIS A N 1
ATOM 702 C CA . HIS A 1 87 ? 14.745 -9.805 -0.777 1.00 87.94 87 HIS A CA 1
ATOM 703 C C . HIS A 1 87 ? 13.900 -10.627 -1.761 1.00 87.94 87 HIS A C 1
ATOM 705 O O . HIS A 1 87 ? 14.295 -10.792 -2.910 1.00 87.94 87 HIS A O 1
ATOM 711 N N . ASP A 1 88 ? 12.702 -11.060 -1.360 1.00 86.31 88 ASP A N 1
ATOM 712 C CA . ASP A 1 88 ? 11.771 -11.793 -2.228 1.00 86.31 88 ASP A CA 1
ATOM 713 C C . ASP A 1 88 ? 11.352 -10.953 -3.449 1.00 86.31 88 ASP A C 1
ATOM 715 O O . ASP A 1 88 ? 11.268 -11.457 -4.570 1.00 86.31 88 ASP A O 1
ATOM 719 N N . LEU A 1 89 ? 11.126 -9.649 -3.250 1.00 88.69 89 LEU A N 1
ATOM 720 C CA . LEU A 1 89 ? 10.822 -8.716 -4.334 1.00 88.69 89 LEU A CA 1
ATOM 721 C C . LEU A 1 89 ? 12.020 -8.531 -5.272 1.00 88.69 89 LEU A C 1
ATOM 723 O O . LEU A 1 89 ? 11.845 -8.499 -6.487 1.00 88.69 89 LEU A O 1
ATOM 727 N N . GLU A 1 90 ? 13.226 -8.405 -4.725 1.00 91.94 90 GLU A N 1
ATOM 728 C CA . GLU A 1 90 ? 14.455 -8.283 -5.507 1.00 91.94 90 GLU A CA 1
ATOM 729 C C . GLU A 1 90 ? 14.681 -9.525 -6.374 1.00 91.94 90 GLU A C 1
ATOM 731 O O . GLU A 1 90 ? 14.945 -9.390 -7.570 1.00 91.94 90 GLU A O 1
ATOM 736 N N . LEU A 1 91 ? 14.483 -10.720 -5.811 1.00 91.56 91 LEU A N 1
ATOM 737 C CA . LEU A 1 91 ? 14.539 -11.977 -6.556 1.00 91.56 91 LEU A CA 1
ATOM 738 C C . LEU A 1 91 ? 13.501 -12.008 -7.683 1.00 91.56 91 LEU A C 1
ATOM 740 O O . LEU A 1 91 ? 13.842 -12.364 -8.806 1.00 91.56 91 LEU A O 1
ATOM 744 N N . ALA A 1 92 ? 12.263 -11.575 -7.428 1.00 91.56 92 ALA A N 1
ATOM 745 C CA . ALA A 1 92 ? 11.222 -11.519 -8.456 1.00 91.56 92 ALA A CA 1
ATOM 746 C C . ALA A 1 92 ? 11.546 -10.516 -9.579 1.00 91.56 92 ALA A C 1
ATOM 748 O O . ALA A 1 92 ? 11.290 -10.785 -10.751 1.00 91.56 92 ALA A O 1
ATOM 749 N N . VAL A 1 93 ? 12.127 -9.361 -9.243 1.00 93.81 93 VAL A N 1
ATOM 750 C CA . VAL A 1 93 ? 12.562 -8.367 -10.236 1.00 93.81 93 VAL A CA 1
ATOM 751 C C . VAL A 1 93 ? 13.719 -8.907 -11.072 1.00 93.81 93 VAL A C 1
ATOM 753 O O . VAL A 1 93 ? 13.714 -8.741 -12.290 1.00 93.81 93 VAL A O 1
ATOM 756 N N . GLN A 1 94 ? 14.694 -9.564 -10.443 1.00 90.38 94 GLN A N 1
ATOM 757 C CA . GLN A 1 94 ? 15.817 -10.185 -11.147 1.00 90.38 94 GLN A CA 1
ATOM 758 C C . GLN A 1 94 ? 15.355 -11.329 -12.051 1.00 90.38 94 GLN A C 1
ATOM 760 O O . GLN A 1 94 ? 15.839 -11.442 -13.175 1.00 90.38 94 GLN A O 1
ATOM 765 N N . ASP A 1 95 ? 14.392 -12.128 -11.600 1.00 90.81 95 ASP A N 1
ATOM 766 C CA . ASP A 1 95 ? 13.795 -13.198 -12.391 1.00 90.81 95 ASP A CA 1
ATOM 767 C C . ASP A 1 95 ? 13.070 -12.640 -13.622 1.00 90.81 95 ASP A C 1
ATOM 769 O O . ASP A 1 95 ? 13.375 -13.020 -14.752 1.00 90.81 95 ASP A O 1
ATOM 773 N N . LEU A 1 96 ? 12.193 -11.647 -13.443 1.00 91.81 96 LEU A N 1
ATOM 774 C CA . LEU A 1 96 ? 11.527 -10.963 -14.557 1.00 91.81 96 LEU A CA 1
ATOM 775 C C . LEU A 1 96 ? 12.528 -10.309 -15.518 1.00 91.81 96 LEU A C 1
ATOM 777 O O . LEU A 1 96 ? 12.334 -10.339 -16.734 1.00 91.81 96 LEU A O 1
ATOM 781 N N . TRP A 1 97 ? 13.611 -9.740 -14.987 1.00 87.38 97 TRP A N 1
ATOM 782 C CA . TRP A 1 97 ? 14.691 -9.184 -15.794 1.00 87.38 97 TRP A CA 1
ATOM 783 C C . TRP A 1 97 ? 15.413 -10.266 -16.605 1.00 87.38 97 TRP A C 1
ATOM 785 O O . TRP A 1 97 ? 15.675 -10.064 -17.789 1.00 87.38 97 TRP A O 1
ATOM 795 N N . ALA A 1 98 ? 15.689 -11.429 -16.019 1.00 86.88 98 ALA A N 1
ATOM 796 C CA . ALA A 1 98 ? 16.310 -12.555 -16.715 1.00 86.88 98 ALA A CA 1
ATOM 797 C C . ALA A 1 98 ? 15.415 -13.137 -17.824 1.00 86.88 98 ALA A C 1
ATOM 799 O O . ALA A 1 98 ? 15.931 -13.620 -18.830 1.00 86.88 98 ALA A O 1
ATOM 800 N N . HIS A 1 99 ? 14.092 -13.047 -17.667 1.00 86.31 99 HIS A N 1
ATOM 801 C CA . HIS A 1 99 ? 13.116 -13.483 -18.669 1.00 86.31 99 HIS A CA 1
ATOM 802 C C . HIS A 1 99 ? 12.961 -12.518 -19.854 1.00 86.31 99 HIS A C 1
ATOM 804 O O . HIS A 1 99 ? 12.461 -12.920 -20.908 1.00 86.31 99 HIS A O 1
ATOM 810 N N . LEU A 1 100 ? 13.373 -11.253 -19.724 1.00 86.94 100 LEU A N 1
ATOM 811 C CA . LEU A 1 100 ? 13.438 -10.353 -20.876 1.00 86.94 100 LEU A CA 1
ATOM 812 C C . LEU A 1 100 ? 14.518 -10.842 -21.856 1.00 86.94 100 LEU A C 1
ATOM 814 O O . LEU A 1 100 ? 15.555 -11.339 -21.419 1.00 86.94 100 LEU A O 1
ATOM 818 N N . PRO A 1 101 ? 14.331 -10.679 -23.179 1.00 89.06 101 PRO A N 1
ATOM 819 C CA . PRO A 1 101 ? 15.300 -11.127 -24.175 1.00 89.06 101 PRO A CA 1
ATOM 820 C C . PRO A 1 101 ? 16.564 -10.257 -24.128 1.00 89.06 101 PRO A C 1
ATOM 822 O O . PRO A 1 101 ? 16.717 -9.291 -24.880 1.00 89.06 101 PRO A O 1
ATOM 825 N N . GLN A 1 102 ? 17.480 -10.613 -23.227 1.00 88.50 102 GLN A N 1
ATOM 826 C CA . GLN A 1 102 ? 18.720 -9.883 -22.964 1.00 88.50 102 GLN A CA 1
ATOM 827 C C . GLN A 1 102 ? 19.605 -9.794 -24.206 1.00 88.50 102 GLN A C 1
ATOM 829 O O . GLN A 1 102 ? 20.271 -8.782 -24.414 1.00 88.50 102 GLN A O 1
ATOM 834 N N . ASP A 1 103 ? 19.570 -10.809 -25.067 1.00 89.50 103 ASP A N 1
ATOM 835 C CA . ASP A 1 103 ? 20.339 -10.817 -26.309 1.00 89.50 103 ASP A CA 1
ATOM 836 C C . ASP A 1 103 ? 19.829 -9.770 -27.300 1.00 89.50 103 ASP A C 1
ATOM 838 O O . ASP A 1 103 ? 20.635 -9.063 -27.894 1.00 89.50 103 ASP A O 1
ATOM 842 N N . ASN A 1 104 ? 18.512 -9.555 -27.393 1.00 87.62 104 ASN A N 1
ATOM 843 C CA . ASN A 1 104 ? 17.955 -8.485 -28.225 1.00 87.62 104 ASN A CA 1
ATOM 844 C C . ASN A 1 104 ? 18.385 -7.106 -27.711 1.00 87.62 104 ASN A C 1
ATOM 846 O O . ASN A 1 104 ? 18.754 -6.239 -28.501 1.00 87.62 104 ASN A O 1
ATOM 850 N N . ILE A 1 105 ? 18.379 -6.912 -26.388 1.00 88.38 105 ILE A N 1
ATOM 851 C CA . ILE A 1 105 ? 18.826 -5.665 -25.752 1.00 88.38 105 ILE A CA 1
ATOM 852 C C . ILE A 1 105 ? 20.320 -5.440 -26.022 1.00 88.38 105 ILE A C 1
ATOM 854 O O . ILE A 1 105 ? 20.719 -4.350 -26.429 1.00 88.38 105 ILE A O 1
ATOM 858 N N . ARG A 1 106 ? 21.152 -6.474 -25.856 1.00 89.38 106 ARG A N 1
ATOM 859 C CA . ARG A 1 106 ? 22.598 -6.417 -26.126 1.00 89.38 106 ARG A CA 1
ATOM 860 C C . ARG A 1 106 ? 22.896 -6.148 -27.595 1.00 89.38 106 ARG A C 1
ATOM 862 O O . ARG A 1 106 ? 23.712 -5.282 -27.892 1.00 89.38 106 ARG A O 1
ATOM 869 N N . CYS A 1 107 ? 22.230 -6.843 -28.512 1.00 91.12 107 CYS A N 1
ATOM 870 C CA . CYS A 1 107 ? 22.371 -6.624 -29.949 1.00 91.12 107 CYS A CA 1
ATOM 871 C C . CYS A 1 107 ? 21.956 -5.205 -30.340 1.00 91.12 107 CYS A C 1
ATOM 873 O O . CYS A 1 107 ? 22.651 -4.568 -31.127 1.00 91.12 107 CYS A O 1
ATOM 875 N N . LEU A 1 108 ? 20.875 -4.677 -29.762 1.00 91.56 108 LEU A N 1
ATOM 876 C CA . LEU A 1 108 ? 20.445 -3.300 -29.995 1.00 91.56 108 LEU A CA 1
ATOM 877 C C . LEU A 1 108 ? 21.491 -2.290 -29.502 1.00 91.56 108 LEU A C 1
ATOM 879 O O . LEU A 1 108 ? 21.867 -1.388 -30.244 1.00 91.56 108 LEU A O 1
ATOM 883 N N . ILE A 1 109 ? 22.007 -2.463 -28.283 1.00 93.00 109 ILE A N 1
ATOM 884 C CA . ILE A 1 109 ? 23.038 -1.578 -27.719 1.00 93.00 109 ILE A CA 1
ATOM 885 C C . ILE A 1 109 ? 24.312 -1.618 -28.568 1.00 93.00 109 ILE A C 1
ATOM 887 O O . ILE A 1 109 ? 24.866 -0.572 -28.896 1.00 93.00 109 ILE A O 1
ATOM 891 N N . ASN A 1 110 ? 24.753 -2.811 -28.963 1.00 91.56 110 ASN A N 1
ATOM 892 C CA . ASN A 1 110 ? 25.980 -2.986 -29.737 1.00 91.56 110 ASN A CA 1
ATOM 893 C C . ASN A 1 110 ? 25.841 -2.509 -31.191 1.00 91.56 110 ASN A C 1
ATOM 895 O O . ASN A 1 110 ? 26.839 -2.123 -31.786 1.00 91.56 110 ASN A O 1
ATOM 899 N N . SER A 1 111 ? 24.629 -2.509 -31.755 1.00 91.12 111 SER A N 1
ATOM 900 C CA . SER A 1 111 ? 24.365 -2.031 -33.124 1.00 91.12 111 SER A CA 1
ATOM 901 C C . SER A 1 111 ? 24.036 -0.537 -33.208 1.00 91.12 111 SER A C 1
ATOM 903 O O . SER A 1 111 ? 24.049 0.029 -34.304 1.00 91.12 111 SER A O 1
ATOM 905 N N . MET A 1 112 ? 23.768 0.134 -32.081 1.00 93.31 112 MET A N 1
ATOM 906 C CA . MET A 1 112 ? 23.494 1.576 -32.046 1.00 93.31 112 MET A CA 1
ATOM 907 C C . MET A 1 112 ? 24.632 2.430 -32.636 1.00 93.31 112 MET A C 1
ATOM 909 O O . MET A 1 112 ? 24.312 3.315 -33.428 1.00 93.31 112 MET A O 1
ATOM 913 N N . PRO A 1 113 ? 25.928 2.200 -32.336 1.00 91.62 113 PRO A N 1
ATOM 914 C CA . PRO A 1 113 ? 27.017 3.002 -32.899 1.00 91.62 113 PRO A CA 1
ATOM 915 C C . PRO A 1 113 ? 27.096 2.919 -34.426 1.00 91.62 113 PRO A C 1
ATOM 917 O O . PRO A 1 113 ? 27.187 3.951 -35.088 1.00 91.62 113 PRO A O 1
ATOM 920 N N . ASP A 1 114 ? 26.985 1.713 -34.983 1.00 88.94 114 ASP A N 1
ATOM 921 C CA . ASP A 1 114 ? 27.023 1.490 -36.432 1.00 88.94 114 ASP A CA 1
ATOM 922 C C . ASP A 1 114 ? 25.793 2.087 -37.119 1.00 88.94 114 ASP A C 1
ATOM 924 O O . ASP A 1 114 ? 25.897 2.713 -38.174 1.00 88.94 114 ASP A O 1
ATOM 928 N N . SER A 1 115 ? 24.625 1.967 -36.483 1.00 84.50 115 SER A N 1
ATOM 929 C CA . SER A 1 115 ? 23.383 2.576 -36.967 1.00 84.50 115 SER A CA 1
ATOM 930 C C . SER A 1 115 ? 23.476 4.104 -36.980 1.00 84.50 115 SER A C 1
ATOM 932 O O . SER A 1 115 ? 23.075 4.745 -37.950 1.00 84.50 115 SER A O 1
ATOM 934 N N . VAL A 1 116 ? 24.045 4.705 -35.931 1.00 86.69 116 VAL A N 1
ATOM 935 C CA . VAL A 1 116 ? 24.275 6.154 -35.846 1.00 86.69 116 VAL A CA 1
ATOM 936 C C . VAL A 1 116 ? 25.296 6.603 -36.891 1.00 86.69 116 VAL A C 1
ATOM 938 O O . VAL A 1 116 ? 25.057 7.594 -37.580 1.00 86.69 116 VAL A O 1
ATOM 941 N N . ALA A 1 117 ? 26.393 5.864 -37.068 1.00 86.31 117 ALA A N 1
ATOM 942 C CA . ALA A 1 117 ? 27.393 6.150 -38.093 1.00 86.31 117 ALA A CA 1
ATOM 943 C C . ALA A 1 117 ? 26.792 6.092 -39.508 1.00 86.31 117 ALA A C 1
ATOM 945 O O . ALA A 1 117 ? 27.033 6.992 -40.313 1.00 86.31 117 ALA A O 1
ATOM 946 N N . ALA A 1 118 ? 25.951 5.093 -39.791 1.00 85.38 118 ALA A N 1
ATOM 947 C CA . ALA A 1 118 ? 25.232 4.972 -41.056 1.00 85.38 118 ALA A CA 1
ATOM 948 C C . ALA A 1 118 ? 24.256 6.139 -41.286 1.00 85.38 118 ALA A C 1
ATOM 950 O O . ALA A 1 118 ? 24.222 6.702 -42.381 1.00 85.38 118 ALA A O 1
ATOM 951 N N . CYS A 1 119 ? 23.510 6.559 -40.258 1.00 83.50 119 CYS A N 1
ATOM 952 C CA . CYS A 1 119 ? 22.618 7.721 -40.328 1.00 83.50 119 CYS A CA 1
ATOM 953 C C . CYS A 1 119 ? 23.373 9.030 -40.612 1.00 83.50 119 CYS A C 1
ATOM 955 O O . CYS A 1 119 ? 22.912 9.840 -41.419 1.00 83.50 119 CYS A O 1
ATOM 957 N N . ILE A 1 120 ? 24.537 9.228 -39.983 1.00 84.94 120 ILE A N 1
ATOM 958 C CA . ILE A 1 120 ? 25.398 10.398 -40.212 1.00 84.94 120 ILE A CA 1
ATOM 959 C C . ILE A 1 120 ? 25.966 10.372 -41.635 1.00 84.94 120 ILE A C 1
ATOM 961 O O . ILE A 1 120 ? 25.909 11.383 -42.334 1.00 84.94 120 ILE A O 1
ATOM 965 N N . ALA A 1 121 ? 26.465 9.220 -42.093 1.00 84.88 121 ALA A N 1
ATOM 966 C CA . ALA A 1 121 ? 26.992 9.050 -43.448 1.00 84.88 121 ALA A CA 1
ATOM 967 C C . ALA A 1 121 ? 25.920 9.277 -44.530 1.00 84.88 121 ALA A C 1
ATOM 969 O O . ALA A 1 121 ? 26.220 9.815 -45.593 1.00 84.88 121 ALA A O 1
ATOM 970 N N . ALA A 1 122 ? 24.663 8.928 -44.241 1.00 84.50 122 ALA A N 1
ATOM 971 C CA . ALA A 1 122 ? 23.510 9.189 -45.101 1.00 84.50 122 ALA A CA 1
ATOM 972 C C . ALA A 1 122 ? 23.015 10.652 -45.055 1.00 84.50 122 ALA A C 1
ATOM 974 O O . ALA A 1 122 ? 22.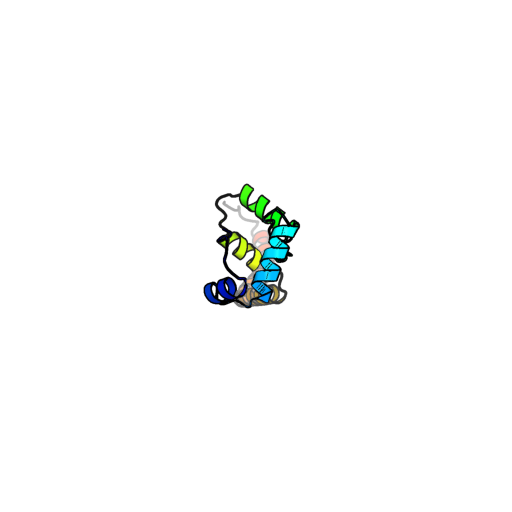022 10.983 -45.704 1.00 84.50 122 ALA A O 1
ATOM 975 N N . GLY A 1 123 ? 23.687 11.533 -44.303 1.00 83.38 123 GLY A N 1
ATOM 976 C CA . GLY A 1 123 ? 23.380 12.961 -44.239 1.00 83.38 123 GLY A CA 1
ATOM 977 C C . GLY A 1 123 ? 22.203 13.325 -43.335 1.00 83.38 123 GLY A C 1
ATOM 978 O O . GLY A 1 123 ? 21.663 14.413 -43.505 1.00 83.38 123 GLY A O 1
ATOM 979 N N . CYS A 1 124 ? 21.817 12.447 -42.396 1.00 69.88 124 CYS A N 1
ATOM 980 C CA . CYS A 1 124 ? 20.698 12.628 -41.463 1.00 69.88 124 CYS A CA 1
ATOM 981 C C . CYS A 1 124 ? 19.410 13.096 -42.171 1.00 69.88 124 CYS A C 1
ATOM 983 O O . CYS A 1 124 ? 19.121 14.288 -42.257 1.00 69.88 124 CYS A O 1
ATOM 985 N N . GLY A 1 125 ? 18.610 12.153 -42.679 1.00 73.50 125 GLY A N 1
ATOM 986 C CA . GLY A 1 125 ? 17.322 12.481 -43.299 1.00 73.50 125 GLY A CA 1
ATOM 987 C C . GLY A 1 125 ? 16.388 13.248 -42.343 1.00 73.50 125 GLY A C 1
ATOM 988 O O . GLY A 1 125 ? 16.471 13.066 -41.128 1.00 73.50 125 GLY A O 1
ATOM 989 N N . PRO A 1 126 ? 15.484 14.104 -42.856 1.00 67.25 126 PRO A N 1
ATOM 990 C CA . PRO A 1 126 ? 14.569 14.862 -42.010 1.00 67.25 126 PRO A CA 1
ATOM 991 C C . PRO A 1 126 ? 13.654 13.913 -41.228 1.00 67.25 126 PRO A C 1
ATOM 993 O O . PRO A 1 126 ? 12.843 13.196 -41.818 1.00 67.25 126 PRO A O 1
ATOM 996 N N . THR A 1 127 ? 13.767 13.929 -39.898 1.00 72.44 127 THR A N 1
ATOM 997 C CA . THR A 1 127 ? 12.861 13.212 -38.996 1.00 72.44 127 THR A CA 1
ATOM 998 C C . THR A 1 127 ? 11.464 13.805 -39.153 1.00 72.44 127 THR A C 1
ATOM 1000 O O . THR A 1 127 ? 11.199 14.921 -38.704 1.00 72.44 127 THR A O 1
ATOM 1003 N N . ARG A 1 128 ? 10.569 13.096 -39.847 1.00 60.94 128 ARG A N 1
ATOM 1004 C CA . ARG A 1 128 ? 9.154 13.472 -39.901 1.00 60.94 128 ARG A CA 1
ATOM 1005 C C . ARG A 1 128 ? 8.485 12.983 -38.620 1.00 60.94 128 ARG A C 1
ATOM 1007 O O . ARG A 1 128 ? 8.465 11.779 -38.378 1.00 60.94 128 ARG A O 1
ATOM 101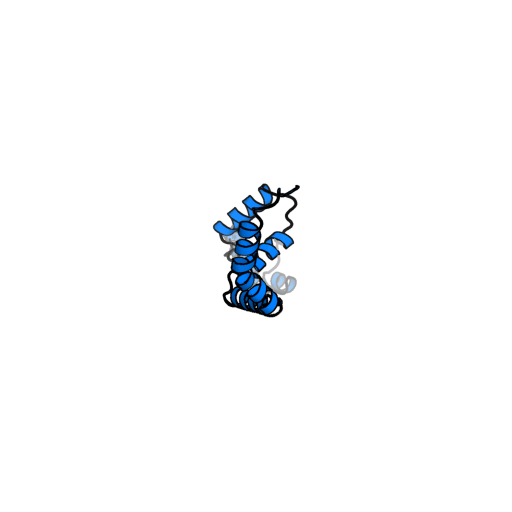4 N N . TYR A 1 129 ? 8.015 13.934 -37.816 1.00 54.97 129 TYR A N 1
ATOM 1015 C CA . TYR A 1 129 ? 7.120 13.696 -36.683 1.00 54.97 129 TYR A CA 1
ATOM 1016 C C . TYR A 1 129 ? 5.700 13.402 -37.164 1.00 54.97 129 TYR A C 1
ATOM 1018 O O . TYR A 1 129 ? 5.308 13.980 -38.207 1.00 54.97 129 TYR A O 1
#

Secondary structure (DSSP, 8-state):
---TT--HHHHHHHHTS-HHHHHHHHHHHHHH-S-------PPPPSS-HHHHHHHHHHHHH-TT--HHHHHHHHHHHHHHTSHHHHHHHHHHHHHHHHHS-HHHHHHHHHHHHHHHHHHHHTT------

InterPro domains:
  IPR036397 Ribonuclease H superfamily [G3DSA:3.30.420.10] (68-129)